Protein AF-A0A2T4MW37-F1 (afdb_monomer)

Nearest PDB structures (foldseek):
  7b8q-assembly1_A  TM=4.277E-01  e=6.100E+00  Acinetobacter baumannii AYE

pLDDT: mean 78.54, std 12.78, range [40.62, 95.0]

Foldseek 3Di:
DVVVVVVVVVVVVLQVVLVVQLVVLVVLQVVCCVVAWDFPVVDADPAFAWWFKKKWAQPDPVVVVCCVPDPTDIDTWGKGFHPDWDQDPVVGDIWTWIGQAVVDIDTHDSPRIGMTTDHDDDLVLDDDDDDDDDDAQSRADDDDPPQSSQKDFDDDPPDSDDHRNTDIHGHHPD

Organism: Aeromonas veronii (NCBI:txid654)

Solvent-accessible surface area (backbone atoms only — not comparable to full-atom values): 10103 Å² total; per-residue (Å²): 113,67,65,62,54,51,49,52,50,48,53,50,49,54,50,53,51,25,52,57,27,34,54,49,45,52,52,48,39,52,52,46,43,73,73,68,33,37,45,44,89,82,41,73,75,57,69,64,42,70,25,42,32,37,36,33,54,63,59,40,80,67,46,67,72,42,48,90,84,43,80,75,56,70,50,75,43,31,24,19,40,64,77,50,70,45,76,40,85,90,79,72,46,59,30,38,34,32,33,40,29,90,93,39,73,42,81,43,53,49,78,54,23,45,39,30,35,37,82,58,78,58,64,87,73,66,72,93,78,85,89,85,83,88,75,62,48,63,54,53,32,65,57,69,86,66,42,75,83,32,57,37,70,80,63,57,97,89,47,80,63,82,55,54,56,45,65,79,32,45,49,53,75,123

Secondary structure (DSSP, 8-state):
-HHHHHHHHHHHHHHHHHHHHHHHHHHHHHHHHHHH-EETTT-PPPTT-EEEEEEETT--HHHHHHTTTSPPPEEEEEEEEEEEEEEETTTTEEEEEEEEETTEEEEE-TTTSEEEEEEPPPGGGPPP----SSS-GGGS---PSPGGGGEEE---TT-SSPPTTPPEEE----

Mean predicted aligned error: 8.42 Å

Structure (mmCIF, N/CA/C/O backbone):
data_AF-A0A2T4MW37-F1
#
_entry.id   AF-A0A2T4MW37-F1
#
loop_
_atom_site.group_PDB
_atom_site.id
_atom_site.type_symbol
_atom_site.label_atom_id
_atom_site.label_alt_id
_atom_site.label_comp_id
_atom_site.label_asym_id
_atom_site.label_entity_id
_atom_site.label_seq_id
_atom_site.pdbx_PDB_ins_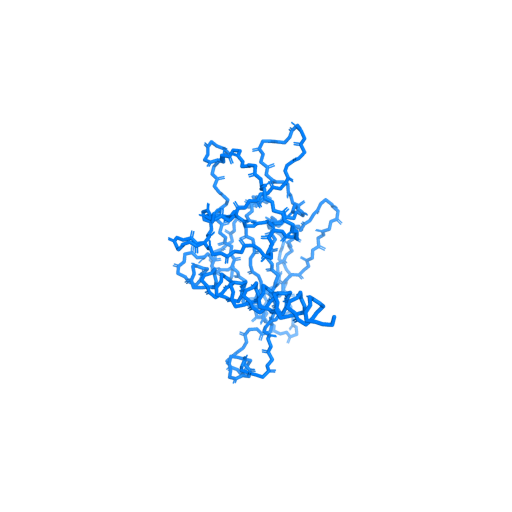code
_atom_site.Cartn_x
_atom_site.Cartn_y
_atom_site.Cartn_z
_atom_site.occupancy
_atom_site.B_iso_or_equiv
_atom_site.auth_seq_id
_atom_site.auth_comp_id
_atom_site.auth_asym_id
_atom_site.auth_atom_id
_atom_site.pdbx_PDB_model_num
ATOM 1 N N . MET A 1 1 ? 8.406 43.920 -10.653 1.00 61.16 1 MET A N 1
ATOM 2 C CA . MET A 1 1 ? 8.986 42.942 -11.601 1.00 61.16 1 MET A CA 1
ATOM 3 C C . MET A 1 1 ? 9.879 41.955 -10.860 1.00 61.16 1 MET A C 1
ATOM 5 O O . MET A 1 1 ? 9.669 40.765 -11.028 1.00 61.16 1 MET A O 1
ATOM 9 N N . ASP A 1 2 ? 10.764 42.421 -9.971 1.00 68.25 2 ASP A N 1
ATOM 10 C CA . ASP A 1 2 ? 11.601 41.540 -9.134 1.00 68.25 2 ASP A CA 1
ATOM 11 C C . ASP A 1 2 ? 10.814 40.664 -8.149 1.00 68.25 2 ASP A C 1
ATOM 13 O O . ASP A 1 2 ? 11.142 39.496 -7.984 1.00 68.25 2 ASP A O 1
ATOM 17 N N . GLU A 1 3 ? 9.743 41.182 -7.545 1.00 72.81 3 GLU A N 1
ATOM 18 C CA . GLU A 1 3 ? 8.940 40.445 -6.556 1.00 72.81 3 GLU A CA 1
ATOM 19 C C . GLU A 1 3 ? 8.246 39.211 -7.161 1.00 72.81 3 GLU A C 1
ATOM 21 O O . GLU A 1 3 ? 8.358 38.118 -6.620 1.00 72.81 3 GLU A O 1
ATOM 26 N N . PHE A 1 4 ? 7.670 39.346 -8.360 1.00 68.50 4 PHE A N 1
ATOM 27 C CA . PHE A 1 4 ? 7.075 38.235 -9.118 1.00 68.50 4 PHE A CA 1
ATOM 28 C C . PHE A 1 4 ? 8.109 37.168 -9.520 1.00 68.50 4 PHE A C 1
ATOM 30 O O . PHE A 1 4 ? 7.826 35.973 -9.498 1.00 68.50 4 PHE A O 1
ATOM 37 N N . ILE A 1 5 ? 9.334 37.583 -9.870 1.00 74.88 5 ILE A N 1
ATOM 38 C CA . ILE A 1 5 ? 10.423 36.653 -10.205 1.00 74.88 5 ILE A CA 1
ATOM 39 C C . ILE A 1 5 ? 10.898 35.903 -8.950 1.00 74.88 5 ILE A C 1
ATOM 41 O O . ILE A 1 5 ? 11.162 34.702 -9.022 1.00 74.88 5 ILE A O 1
ATOM 45 N N . GLN A 1 6 ? 10.990 36.578 -7.800 1.00 78.31 6 GLN A N 1
ATOM 46 C CA . GLN A 1 6 ? 11.349 35.934 -6.532 1.00 78.31 6 GLN A CA 1
ATOM 47 C C . GLN A 1 6 ? 10.252 34.990 -6.037 1.00 78.31 6 GLN A C 1
ATOM 49 O O . GLN A 1 6 ? 10.565 33.883 -5.608 1.00 78.31 6 GLN A O 1
ATOM 54 N N . GLU A 1 7 ? 8.984 35.378 -6.162 1.00 78.44 7 GLU A N 1
ATOM 55 C CA . GLU A 1 7 ? 7.838 34.526 -5.839 1.00 78.44 7 GLU A CA 1
ATOM 56 C C . GLU A 1 7 ? 7.819 33.271 -6.722 1.00 78.44 7 GLU A C 1
ATOM 58 O O . GLU A 1 7 ? 7.742 32.155 -6.210 1.00 78.44 7 GLU A O 1
ATOM 63 N N . GLY A 1 8 ? 8.014 33.422 -8.037 1.00 78.50 8 GLY A N 1
ATOM 64 C CA . GLY A 1 8 ? 8.116 32.289 -8.960 1.00 78.50 8 GLY A CA 1
ATOM 65 C C . GLY A 1 8 ? 9.303 31.366 -8.657 1.00 78.50 8 GLY A C 1
ATOM 66 O O . GLY A 1 8 ? 9.173 30.139 -8.719 1.00 78.50 8 GLY A O 1
ATOM 67 N N . LYS A 1 9 ? 10.457 31.929 -8.276 1.00 82.75 9 LYS A N 1
ATOM 68 C CA . LYS A 1 9 ? 11.637 31.156 -7.858 1.00 82.75 9 LYS A CA 1
ATOM 69 C C . LYS A 1 9 ? 11.382 30.393 -6.558 1.00 82.75 9 LYS A C 1
ATOM 71 O O . LYS A 1 9 ? 11.771 29.231 -6.462 1.00 82.75 9 LYS A O 1
ATOM 76 N N . TYR A 1 10 ? 10.729 31.026 -5.588 1.00 75.50 10 TYR A N 1
ATOM 77 C CA . TYR A 1 10 ? 10.359 30.405 -4.320 1.00 75.50 10 TYR A CA 1
ATOM 78 C C . TYR A 1 10 ? 9.358 29.264 -4.528 1.00 75.50 10 TYR A C 1
ATOM 80 O O . TYR A 1 10 ? 9.622 28.142 -4.105 1.00 75.50 10 TYR A O 1
ATOM 88 N N . ALA A 1 11 ? 8.276 29.503 -5.274 1.00 75.06 11 ALA A N 1
ATOM 89 C CA . ALA A 1 11 ? 7.280 28.480 -5.588 1.00 75.06 11 ALA A CA 1
ATOM 90 C C . ALA A 1 11 ? 7.899 27.277 -6.319 1.00 75.06 11 ALA A C 1
ATOM 92 O O . ALA A 1 11 ? 7.623 26.127 -5.975 1.00 75.06 11 ALA A O 1
ATOM 93 N N . SER A 1 12 ? 8.790 27.531 -7.284 1.00 77.56 12 SER A N 1
ATOM 94 C CA . SER A 1 12 ? 9.519 26.468 -7.987 1.00 77.56 12 SER A CA 1
ATOM 95 C C . SER A 1 12 ? 10.429 25.681 -7.040 1.00 77.56 12 SER A C 1
ATOM 97 O O . SER A 1 12 ? 10.479 24.456 -7.117 1.00 77.56 12 SER A O 1
ATOM 99 N N . HIS A 1 13 ? 11.133 26.365 -6.133 1.00 79.06 13 HIS A N 1
ATOM 100 C CA . HIS A 1 13 ? 12.000 25.723 -5.145 1.00 79.06 13 HIS A CA 1
ATOM 101 C C . HIS A 1 13 ? 11.209 24.820 -4.195 1.00 79.06 13 HIS A C 1
ATOM 103 O O . HIS A 1 13 ? 11.568 23.655 -4.042 1.00 79.06 13 HIS A O 1
ATOM 109 N N . GLU A 1 14 ? 10.121 25.322 -3.606 1.00 77.31 14 GLU A N 1
ATOM 110 C CA . GLU A 1 14 ? 9.285 24.529 -2.698 1.00 77.31 14 GLU A CA 1
ATOM 111 C C . GLU A 1 14 ? 8.620 23.354 -3.424 1.00 77.31 14 GLU A C 1
ATOM 113 O O . GLU A 1 14 ? 8.586 22.251 -2.888 1.00 77.31 14 GLU A O 1
ATOM 118 N N . THR A 1 15 ? 8.197 23.536 -4.679 1.00 73.50 15 THR A N 1
ATOM 119 C CA . THR A 1 15 ? 7.641 22.444 -5.495 1.00 73.50 15 THR A CA 1
ATOM 120 C C . THR A 1 15 ? 8.676 21.343 -5.747 1.00 73.50 15 THR A C 1
ATOM 122 O O . THR A 1 15 ? 8.402 20.165 -5.525 1.00 73.50 15 THR A O 1
ATOM 125 N N . LEU A 1 16 ? 9.889 21.703 -6.188 1.00 75.69 16 LEU A N 1
ATOM 126 C CA . LEU A 1 16 ? 10.966 20.735 -6.439 1.00 75.69 16 LEU A CA 1
ATOM 127 C C . LEU A 1 16 ? 11.401 20.015 -5.159 1.00 75.69 16 LEU A C 1
ATOM 129 O O . LEU A 1 16 ? 11.670 18.814 -5.182 1.00 75.69 16 LEU A O 1
ATOM 133 N N . LYS A 1 17 ? 11.453 20.747 -4.045 1.00 76.00 17 LYS A N 1
ATOM 134 C CA . LYS A 1 17 ? 11.745 20.210 -2.718 1.00 76.00 17 LYS A CA 1
ATOM 135 C C . LYS A 1 17 ? 10.671 19.214 -2.277 1.00 76.00 17 LYS A C 1
ATOM 137 O O . LYS A 1 17 ? 11.028 18.121 -1.848 1.00 76.00 17 LYS A O 1
ATOM 142 N N . GLY A 1 18 ? 9.393 19.551 -2.456 1.00 69.94 18 GLY A N 1
ATOM 143 C CA . GLY A 1 18 ? 8.262 18.652 -2.216 1.00 69.94 18 GLY A CA 1
ATOM 144 C C . GLY A 1 18 ? 8.404 17.350 -3.000 1.00 69.94 18 GLY A C 1
ATOM 145 O O . GLY A 1 18 ? 8.448 16.284 -2.395 1.00 69.94 18 GLY A O 1
ATOM 146 N N . TYR A 1 19 ? 8.619 17.431 -4.320 1.00 70.31 19 TYR A N 1
ATOM 147 C CA . TYR A 1 19 ? 8.853 16.242 -5.146 1.00 70.31 19 TYR A CA 1
ATOM 148 C C . TYR A 1 19 ? 10.004 15.380 -4.617 1.00 70.31 19 TYR A C 1
ATOM 150 O O . TYR A 1 19 ? 9.815 14.186 -4.395 1.00 70.31 19 TYR A O 1
ATOM 158 N N . ALA A 1 20 ? 11.188 15.961 -4.398 1.00 72.12 20 ALA A N 1
ATOM 159 C CA . ALA A 1 20 ? 12.363 15.213 -3.944 1.00 72.12 20 ALA A CA 1
ATOM 160 C C . ALA A 1 20 ? 12.088 14.429 -2.648 1.00 72.12 20 ALA A C 1
ATOM 162 O O . ALA A 1 20 ? 12.461 13.262 -2.523 1.00 72.12 20 ALA A O 1
ATOM 163 N N . TYR A 1 21 ? 11.387 15.063 -1.715 1.00 72.44 21 TYR A N 1
ATOM 164 C CA . TYR A 1 21 ? 11.010 14.493 -0.432 1.00 72.44 21 TYR A CA 1
ATOM 165 C C . TYR A 1 21 ? 9.935 13.406 -0.529 1.00 72.44 21 TYR A C 1
ATOM 167 O O . TYR A 1 21 ? 10.081 12.348 0.092 1.00 72.44 21 TYR A O 1
ATOM 175 N N . SER A 1 22 ? 8.909 13.593 -1.361 1.00 69.69 22 SER A N 1
ATOM 176 C CA . SER A 1 22 ? 7.896 12.562 -1.607 1.00 69.69 22 SER A CA 1
ATOM 177 C C . SER A 1 22 ? 8.514 11.310 -2.243 1.00 69.69 22 SER A C 1
ATOM 179 O O . SER A 1 22 ? 8.258 10.197 -1.782 1.00 69.69 22 SER A O 1
ATOM 181 N N . TRP A 1 23 ? 9.396 11.471 -3.240 1.00 75.00 23 TRP A N 1
ATOM 182 C CA . TRP A 1 23 ? 10.115 10.351 -3.867 1.00 75.00 23 TRP A CA 1
ATOM 183 C C . TRP A 1 23 ? 11.029 9.615 -2.881 1.00 75.00 23 TRP A C 1
ATOM 185 O O . TRP A 1 23 ? 11.076 8.382 -2.880 1.00 75.00 23 TRP A O 1
ATOM 195 N N . GLN A 1 24 ? 11.736 10.351 -2.021 1.00 77.12 24 GLN A N 1
ATOM 196 C CA . GLN A 1 24 ? 12.579 9.766 -0.979 1.00 77.12 24 GLN A CA 1
ATOM 197 C C . GLN A 1 24 ? 11.751 8.966 0.035 1.00 77.12 24 GLN A C 1
ATOM 199 O O . GLN A 1 24 ? 12.095 7.827 0.344 1.00 77.12 24 GLN A O 1
ATOM 204 N N . THR A 1 25 ? 10.635 9.528 0.498 1.00 75.19 25 THR A N 1
ATOM 205 C CA . THR A 1 25 ? 9.726 8.870 1.443 1.00 75.19 25 THR A CA 1
ATOM 206 C C . THR A 1 25 ? 9.136 7.589 0.858 1.00 75.19 25 THR A C 1
ATOM 208 O O . THR A 1 25 ? 9.155 6.552 1.517 1.00 75.19 25 THR A O 1
ATOM 211 N N . LEU A 1 26 ? 8.665 7.625 -0.394 1.00 76.00 26 LEU A N 1
ATOM 212 C CA . LEU A 1 26 ? 8.182 6.427 -1.087 1.00 76.00 26 LEU A CA 1
ATOM 213 C C . LEU A 1 26 ? 9.284 5.371 -1.210 1.00 76.00 26 LEU A C 1
ATOM 215 O O . LEU A 1 26 ? 9.039 4.199 -0.943 1.00 76.00 26 LEU A O 1
ATOM 219 N N . SER A 1 27 ? 10.509 5.781 -1.548 1.00 79.44 27 SER A N 1
ATOM 220 C CA . SER A 1 27 ? 11.653 4.865 -1.642 1.00 79.44 27 SER A CA 1
ATOM 221 C C . SER A 1 27 ? 11.953 4.186 -0.303 1.00 79.44 27 SER A C 1
ATOM 223 O O . SER A 1 27 ? 12.189 2.980 -0.258 1.00 79.44 27 SER A O 1
ATOM 225 N N . TRP A 1 28 ? 11.912 4.940 0.794 1.00 82.75 28 TRP A N 1
ATOM 226 C CA . TRP A 1 28 ? 12.090 4.408 2.142 1.00 82.75 28 TRP A CA 1
ATOM 227 C C . TRP A 1 28 ? 10.952 3.479 2.570 1.00 82.75 28 TRP A C 1
ATOM 229 O O . TRP A 1 28 ? 11.227 2.426 3.141 1.00 82.75 28 TRP A O 1
ATOM 239 N N . LEU A 1 29 ? 9.699 3.805 2.239 1.00 80.94 29 LEU A N 1
ATOM 240 C CA . LEU A 1 29 ? 8.567 2.911 2.481 1.00 80.94 29 LEU A CA 1
ATOM 241 C C . LEU A 1 29 ? 8.734 1.588 1.724 1.00 80.94 29 LEU A C 1
ATOM 243 O O . LEU A 1 29 ? 8.532 0.531 2.309 1.00 80.94 29 LEU A O 1
ATOM 247 N N . MET A 1 30 ? 9.154 1.621 0.455 1.00 84.81 30 MET A N 1
ATOM 248 C CA . MET A 1 30 ? 9.408 0.394 -0.310 1.00 84.81 30 MET A CA 1
ATOM 249 C C . MET A 1 30 ? 10.525 -0.449 0.317 1.00 84.81 30 MET A C 1
ATOM 251 O O . MET A 1 30 ? 10.390 -1.664 0.412 1.00 84.81 30 MET A O 1
ATOM 255 N N . GLN A 1 31 ? 11.610 0.174 0.793 1.00 85.94 31 GLN A N 1
ATOM 256 C CA . GLN A 1 31 ? 12.669 -0.542 1.520 1.00 85.94 31 GLN A CA 1
ATOM 257 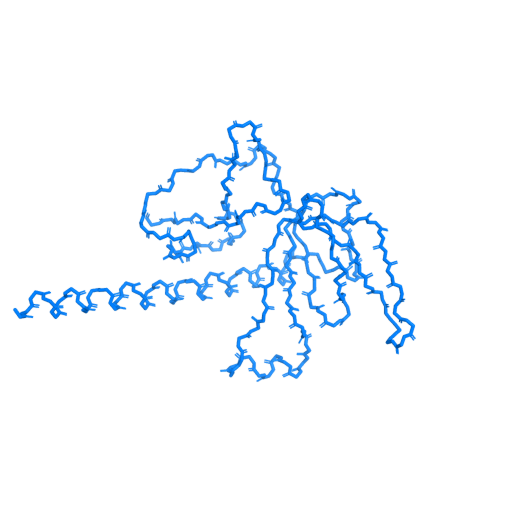C C . GLN A 1 31 ? 12.141 -1.205 2.795 1.00 85.94 31 GLN A C 1
ATOM 259 O O . GLN A 1 31 ? 12.507 -2.340 3.105 1.00 85.94 31 GLN A O 1
ATOM 264 N N . GLU A 1 32 ? 11.273 -0.511 3.525 1.00 86.31 32 GLU A N 1
ATOM 265 C CA . GLU A 1 32 ? 10.654 -1.040 4.731 1.00 86.31 32 GLU A CA 1
ATOM 266 C C . GLU A 1 32 ? 9.709 -2.208 4.425 1.00 86.31 32 GLU A C 1
ATOM 268 O O . GLU A 1 32 ? 9.783 -3.232 5.097 1.00 86.31 32 GLU A O 1
ATOM 273 N N . VAL A 1 33 ? 8.890 -2.101 3.374 1.00 88.75 33 VAL A N 1
ATOM 274 C CA . VAL A 1 33 ? 8.008 -3.178 2.894 1.00 88.75 33 VAL A CA 1
ATOM 275 C C . VAL A 1 33 ? 8.815 -4.405 2.473 1.00 88.75 33 VAL A C 1
ATOM 277 O O . VAL A 1 33 ? 8.466 -5.513 2.856 1.00 88.75 33 VAL A O 1
ATOM 280 N N . ILE A 1 34 ? 9.927 -4.226 1.757 1.00 87.94 34 ILE A N 1
ATOM 281 C CA . I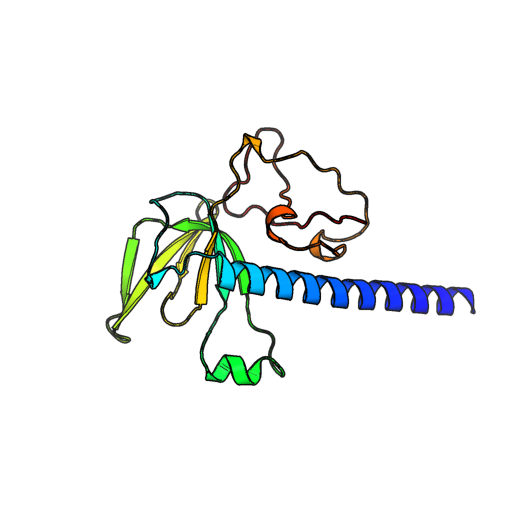LE A 1 34 ? 10.820 -5.334 1.378 1.00 87.94 34 ILE A CA 1
ATOM 282 C C . ILE A 1 34 ? 11.413 -6.023 2.616 1.00 87.94 34 ILE A C 1
ATOM 284 O O . ILE A 1 34 ? 11.629 -7.231 2.607 1.00 87.94 34 ILE A O 1
ATOM 288 N N . THR A 1 35 ? 11.711 -5.258 3.669 1.00 88.69 35 THR A N 1
ATOM 289 C CA . THR A 1 35 ? 12.400 -5.778 4.860 1.00 88.69 35 THR A CA 1
ATOM 290 C C . THR A 1 35 ? 11.438 -6.424 5.857 1.00 88.69 35 THR A C 1
ATOM 292 O O . THR A 1 35 ? 11.779 -7.433 6.467 1.00 88.69 35 THR A O 1
ATOM 295 N N . ASN A 1 36 ? 10.260 -5.827 6.046 1.00 90.00 36 ASN A N 1
ATOM 296 C CA . ASN A 1 36 ? 9.345 -6.140 7.146 1.00 90.00 36 ASN A CA 1
ATOM 297 C C . ASN A 1 36 ? 7.948 -6.573 6.680 1.00 90.00 36 ASN A C 1
ATOM 299 O O . ASN A 1 36 ? 7.145 -7.009 7.503 1.00 90.00 36 ASN A O 1
ATOM 303 N N . GLY A 1 37 ? 7.622 -6.394 5.399 1.00 91.56 37 GLY A N 1
ATOM 304 C CA . GLY A 1 37 ? 6.319 -6.736 4.842 1.00 91.56 37 GLY A CA 1
ATOM 305 C C . GLY A 1 37 ? 6.134 -8.241 4.698 1.00 91.56 37 GLY A C 1
ATOM 306 O O . GLY A 1 37 ? 7.057 -8.980 4.364 1.00 91.56 37 GLY A O 1
ATOM 307 N N . MET A 1 38 ? 4.903 -8.684 4.911 1.00 94.56 38 MET A N 1
ATOM 308 C CA . MET A 1 38 ? 4.479 -10.063 4.723 1.00 94.56 38 MET A CA 1
ATOM 309 C C . MET A 1 38 ? 4.057 -10.249 3.264 1.00 94.56 38 MET A C 1
ATOM 311 O O . MET A 1 38 ? 3.108 -9.611 2.803 1.00 94.56 38 MET A O 1
ATOM 315 N N . TYR A 1 39 ? 4.787 -11.080 2.522 1.00 92.88 39 TYR A N 1
ATOM 316 C CA . TYR A 1 39 ? 4.506 -11.356 1.113 1.00 92.88 39 TYR A CA 1
ATOM 317 C C . TYR A 1 39 ? 3.277 -12.265 0.982 1.00 92.88 39 TYR A C 1
ATOM 319 O O . TYR A 1 39 ? 3.266 -13.370 1.521 1.00 92.88 39 TYR A O 1
ATOM 327 N N . VAL A 1 40 ? 2.238 -11.797 0.285 1.00 91.06 40 VAL A N 1
ATOM 328 C CA . VAL A 1 40 ? 0.898 -12.418 0.289 1.00 91.06 40 VAL A CA 1
ATOM 329 C C . VAL A 1 40 ? 0.862 -13.863 -0.223 1.00 91.06 40 VAL A C 1
ATOM 331 O O . VAL A 1 40 ? 0.207 -14.674 0.429 1.00 91.06 40 VAL A O 1
ATOM 334 N N . PRO A 1 41 ? 1.601 -14.248 -1.283 1.00 85.31 41 PRO A N 1
ATOM 335 C CA . PRO A 1 41 ? 1.653 -15.649 -1.704 1.00 85.31 41 PRO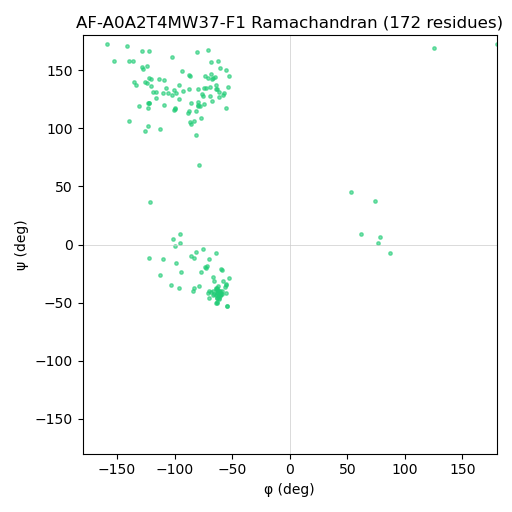 A CA 1
ATOM 336 C C . PRO A 1 41 ? 2.185 -16.621 -0.642 1.00 85.31 41 PRO A C 1
ATOM 338 O O . PRO A 1 41 ? 1.918 -17.817 -0.722 1.00 85.31 41 PRO A O 1
ATOM 341 N N . GLU A 1 42 ? 2.936 -16.133 0.348 1.00 89.19 42 GLU A N 1
ATOM 342 C CA . GLU A 1 42 ? 3.473 -16.958 1.435 1.00 89.19 42 GLU A CA 1
ATOM 343 C C . GLU A 1 42 ? 2.696 -16.787 2.744 1.00 89.19 42 GLU A C 1
ATOM 345 O O . GLU A 1 42 ? 2.539 -17.741 3.508 1.00 89.19 42 GLU A O 1
ATOM 350 N N . PHE A 1 43 ? 2.208 -15.575 3.010 1.00 92.06 43 PHE A N 1
ATOM 351 C CA . PHE A 1 43 ? 1.595 -15.207 4.276 1.00 92.06 43 PHE A CA 1
ATOM 352 C C . PHE A 1 43 ? 0.375 -14.328 4.040 1.00 92.06 43 PHE A C 1
ATOM 354 O O . PHE A 1 43 ? 0.500 -13.137 3.758 1.00 92.06 43 PHE A O 1
ATOM 361 N N . LEU A 1 44 ? -0.810 -14.896 4.236 1.00 92.81 44 LEU A N 1
ATOM 362 C CA . LEU A 1 44 ? -2.058 -14.141 4.275 1.00 92.81 44 LEU A CA 1
ATOM 363 C C . LEU A 1 44 ? -2.319 -13.609 5.693 1.00 92.81 44 LEU A C 1
ATOM 365 O O . LEU A 1 44 ? -1.981 -14.289 6.667 1.00 92.81 44 LEU A O 1
ATOM 369 N N . PRO A 1 45 ? -2.910 -12.410 5.835 1.00 94.12 45 PRO A N 1
ATOM 370 C CA . PRO A 1 45 ? -3.434 -11.967 7.120 1.00 94.12 45 PRO A CA 1
ATOM 371 C C . PRO A 1 45 ? -4.689 -12.771 7.488 1.00 94.12 45 PRO A C 1
ATOM 373 O O . PRO A 1 45 ? -5.284 -13.442 6.637 1.00 94.12 45 PRO A O 1
ATOM 376 N N . ASP A 1 46 ? -5.125 -12.662 8.743 1.00 94.62 46 ASP A N 1
ATOM 377 C CA . ASP A 1 46 ? -6.382 -13.274 9.168 1.00 94.62 46 ASP A CA 1
ATOM 378 C C . ASP A 1 46 ? -7.568 -12.695 8.374 1.00 94.62 46 ASP A C 1
ATOM 380 O O . ASP A 1 46 ? -7.560 -11.543 7.920 1.00 94.62 46 ASP A O 1
ATOM 384 N N . GLU A 1 47 ? -8.622 -13.496 8.208 1.00 93.69 47 GLU A N 1
ATOM 385 C CA . GLU A 1 47 ? -9.813 -13.077 7.470 1.00 93.69 47 GLU A CA 1
ATOM 386 C C . GLU A 1 47 ? -10.416 -11.799 8.072 1.00 93.69 47 GLU A C 1
ATOM 388 O O . GLU A 1 47 ? -10.669 -11.703 9.274 1.00 93.69 47 GLU A O 1
ATOM 393 N N . ASN A 1 48 ? -10.680 -10.811 7.217 1.00 91.06 48 ASN A N 1
ATOM 394 C CA . ASN A 1 48 ? -11.213 -9.500 7.577 1.00 91.06 48 ASN A CA 1
ATOM 395 C C . ASN A 1 48 ? -10.315 -8.668 8.518 1.00 91.06 48 ASN A C 1
ATOM 397 O O . ASN A 1 48 ? -10.747 -7.601 8.960 1.00 91.06 48 ASN A O 1
ATOM 401 N N . GLN A 1 49 ? -9.070 -9.085 8.782 1.00 92.50 49 GLN A N 1
ATOM 402 C CA . GLN 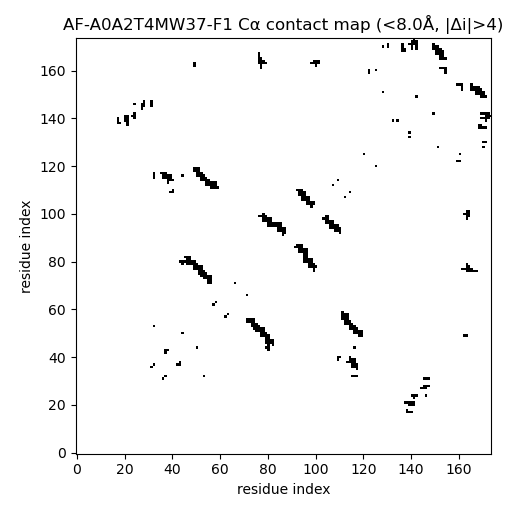A 1 49 ? -8.098 -8.286 9.525 1.00 92.50 49 GLN A CA 1
ATOM 403 C C . GLN A 1 49 ? -7.700 -7.042 8.710 1.00 92.50 49 GLN A C 1
ATOM 405 O O . GLN A 1 49 ? -7.216 -7.179 7.582 1.00 92.50 49 GLN A O 1
ATOM 410 N N . PRO A 1 50 ? -7.860 -5.821 9.255 1.00 91.44 50 PRO A N 1
ATOM 411 C CA . PRO A 1 50 ? -7.350 -4.616 8.615 1.00 91.44 50 PRO A CA 1
ATOM 412 C C . PRO A 1 50 ? -5.819 -4.578 8.656 1.00 91.44 50 PRO A C 1
ATOM 414 O O . PRO A 1 50 ? -5.206 -4.697 9.719 1.00 91.44 50 PRO A O 1
ATOM 417 N N . VAL A 1 51 ? -5.204 -4.375 7.496 1.00 92.19 51 VAL A N 1
ATOM 418 C CA . VAL A 1 51 ? -3.750 -4.300 7.310 1.00 92.19 51 VAL A CA 1
ATOM 419 C C . VAL A 1 51 ? -3.396 -3.137 6.390 1.00 92.19 51 VAL A C 1
ATOM 421 O O . VAL A 1 51 ? -4.229 -2.686 5.597 1.00 92.19 51 VAL A O 1
ATOM 424 N N . LEU A 1 52 ? -2.155 -2.654 6.463 1.00 90.69 52 LEU A N 1
ATOM 425 C CA . LEU A 1 52 ? -1.621 -1.806 5.402 1.00 90.69 52 LEU A CA 1
ATOM 426 C C . LEU A 1 52 ? -1.238 -2.708 4.229 1.00 90.69 52 LEU A C 1
ATOM 428 O O . LEU A 1 52 ? -0.261 -3.445 4.317 1.00 90.69 52 LEU A O 1
ATOM 432 N N . LEU A 1 53 ? -2.000 -2.638 3.146 1.00 92.69 53 LEU A N 1
ATOM 433 C CA . LEU A 1 53 ? -1.740 -3.348 1.903 1.00 92.69 53 LEU A CA 1
ATOM 434 C C . LEU A 1 53 ? -0.919 -2.467 0.960 1.00 92.69 53 LEU A C 1
ATOM 436 O O . LEU A 1 53 ? -1.270 -1.309 0.715 1.00 92.69 53 LEU A O 1
ATOM 440 N N . VAL A 1 54 ? 0.141 -3.044 0.402 1.00 91.62 54 VAL A N 1
ATOM 441 C CA . VAL A 1 54 ? 0.989 -2.441 -0.625 1.00 91.62 54 VAL A CA 1
ATOM 442 C C . VAL A 1 54 ? 0.996 -3.357 -1.841 1.00 91.62 54 VAL A C 1
ATOM 444 O O . VAL A 1 54 ? 1.377 -4.521 -1.745 1.00 91.62 54 VAL A O 1
ATOM 447 N N . VAL A 1 55 ? 0.573 -2.827 -2.985 1.00 91.62 55 VAL A N 1
ATOM 448 C CA . VAL A 1 55 ? 0.532 -3.543 -4.264 1.00 91.62 55 VAL A CA 1
ATOM 449 C C . VAL A 1 55 ? 1.352 -2.764 -5.271 1.00 91.62 55 VAL A C 1
ATOM 451 O O . VAL A 1 55 ? 1.004 -1.629 -5.598 1.00 91.62 55 VAL A O 1
ATOM 454 N N . VAL A 1 56 ? 2.422 -3.369 -5.773 1.00 89.62 56 VAL A N 1
ATOM 455 C CA . VAL A 1 56 ? 3.185 -2.838 -6.905 1.00 89.62 56 VAL A CA 1
ATOM 456 C C . VAL A 1 56 ? 2.747 -3.589 -8.153 1.00 89.62 56 VAL A C 1
ATOM 458 O O . VAL A 1 56 ? 2.929 -4.804 -8.232 1.00 89.62 56 VAL A O 1
ATOM 461 N N . LYS A 1 57 ? 2.156 -2.866 -9.105 1.00 88.75 57 LYS A N 1
ATOM 462 C CA . LYS A 1 57 ? 1.602 -3.452 -10.325 1.00 88.75 57 LYS A CA 1
ATOM 463 C C . LYS A 1 57 ? 2.682 -3.950 -11.280 1.00 88.75 57 LYS A C 1
ATOM 465 O O . LYS A 1 57 ? 3.719 -3.298 -11.423 1.00 88.75 57 LYS A O 1
ATOM 470 N N . GLU A 1 58 ? 2.403 -5.068 -11.954 1.00 85.44 58 GLU A N 1
ATOM 471 C CA . GLU A 1 58 ? 3.261 -5.658 -12.999 1.00 85.44 58 GLU A CA 1
ATOM 472 C C . GLU A 1 58 ? 4.713 -5.882 -12.526 1.00 85.44 58 GLU A C 1
ATOM 474 O O . GLU A 1 58 ? 5.687 -5.532 -13.209 1.00 85.44 58 GLU A O 1
ATOM 479 N N . ALA A 1 59 ? 4.889 -6.425 -11.321 1.00 83.69 59 ALA A N 1
ATOM 480 C CA . ALA A 1 59 ? 6.180 -6.477 -10.642 1.00 83.69 59 ALA A CA 1
ATOM 481 C C . ALA A 1 59 ? 7.085 -7.604 -11.173 1.00 83.69 59 ALA A C 1
ATOM 483 O O . ALA A 1 59 ? 7.416 -8.568 -10.487 1.00 83.69 59 ALA A O 1
ATOM 484 N N . THR A 1 60 ? 7.541 -7.461 -12.416 1.00 83.25 60 THR A N 1
ATOM 485 C CA . THR A 1 60 ? 8.417 -8.426 -13.091 1.00 83.25 60 THR A CA 1
ATOM 486 C C . THR A 1 60 ? 9.879 -7.971 -13.115 1.00 83.25 60 THR A C 1
ATOM 488 O O . THR A 1 60 ? 10.203 -6.784 -13.028 1.00 83.25 60 THR A O 1
ATOM 491 N N . VAL A 1 61 ? 10.805 -8.913 -13.341 1.00 83.12 61 VAL A N 1
ATOM 492 C CA . VAL A 1 61 ? 12.240 -8.607 -13.536 1.00 83.12 61 VAL A CA 1
ATOM 493 C C . VAL A 1 61 ? 12.468 -7.652 -14.716 1.00 83.12 61 VAL A C 1
ATOM 495 O O . VAL A 1 61 ? 13.413 -6.862 -14.706 1.00 83.12 61 VAL A O 1
ATOM 498 N N . LEU A 1 62 ? 11.622 -7.721 -15.749 1.00 82.88 62 LEU A N 1
ATOM 499 C CA . LEU A 1 62 ? 11.685 -6.800 -16.884 1.00 82.88 62 LEU A CA 1
ATOM 500 C C . LEU A 1 62 ? 11.237 -5.397 -16.477 1.00 82.88 62 LEU A C 1
ATOM 502 O O . LEU A 1 62 ? 11.965 -4.445 -16.762 1.00 82.88 62 LEU A O 1
ATOM 506 N N . LYS A 1 63 ? 10.122 -5.275 -15.745 1.00 82.06 63 LYS A N 1
ATOM 507 C CA . LYS A 1 63 ? 9.650 -3.990 -15.214 1.00 82.06 63 LYS A CA 1
ATOM 508 C C . LYS A 1 63 ? 10.694 -3.342 -14.307 1.00 82.06 63 LYS A C 1
ATOM 510 O O . LYS A 1 63 ? 10.978 -2.159 -14.448 1.00 82.06 63 LYS A O 1
ATOM 515 N N . ALA A 1 64 ? 11.376 -4.128 -13.469 1.00 81.81 64 ALA A N 1
ATOM 516 C CA . ALA A 1 64 ? 12.465 -3.638 -12.620 1.00 81.81 64 ALA A CA 1
ATOM 517 C C . ALA A 1 64 ? 13.587 -2.938 -13.418 1.00 81.81 64 ALA A C 1
ATOM 519 O O . ALA A 1 64 ? 14.179 -1.967 -12.947 1.00 81.81 64 ALA A O 1
ATOM 520 N N . LYS A 1 65 ? 13.867 -3.389 -14.649 1.00 84.31 65 LYS A N 1
ATOM 521 C CA . LYS A 1 65 ? 14.873 -2.770 -15.529 1.00 84.31 65 LYS A CA 1
ATOM 522 C C . LYS A 1 65 ? 14.376 -1.484 -16.193 1.00 84.31 65 LYS A C 1
ATOM 524 O O . LYS A 1 65 ? 15.209 -0.653 -16.553 1.00 84.31 65 LYS A O 1
ATOM 529 N N . SER A 1 66 ? 13.064 -1.296 -16.343 1.00 83.69 66 SER A N 1
ATOM 530 C CA . SER A 1 66 ? 12.457 -0.099 -16.943 1.00 83.69 66 SER A CA 1
ATOM 531 C C . SER A 1 66 ? 12.020 0.962 -15.925 1.00 83.69 66 SER A C 1
ATOM 533 O O . SER A 1 66 ? 11.569 2.028 -16.334 1.00 83.69 66 SER A O 1
ATOM 535 N N . LEU A 1 67 ? 12.236 0.755 -14.618 1.00 79.12 67 LEU A N 1
ATOM 536 C CA . LEU A 1 67 ? 11.857 1.728 -13.574 1.00 79.12 67 LEU A CA 1
ATOM 537 C C . LEU A 1 67 ? 12.512 3.113 -13.728 1.00 79.12 67 LEU A C 1
ATOM 539 O O . LEU A 1 67 ? 12.014 4.104 -13.206 1.00 79.12 67 LEU A O 1
ATOM 543 N N . HIS A 1 68 ? 13.633 3.196 -14.448 1.00 78.19 68 HIS A N 1
ATOM 544 C CA . HIS A 1 68 ? 14.301 4.464 -14.750 1.00 78.19 68 HIS A CA 1
ATOM 545 C C . HIS A 1 68 ? 13.553 5.314 -15.794 1.00 78.19 68 HIS A C 1
ATOM 547 O O . HIS A 1 68 ? 13.810 6.513 -15.893 1.00 78.19 68 HIS A O 1
ATOM 553 N N . SER A 1 69 ? 12.673 4.701 -16.589 1.00 80.31 69 SER A N 1
ATOM 554 C CA . SER A 1 69 ? 11.880 5.354 -17.637 1.00 80.31 69 SER A CA 1
ATOM 555 C C . SER A 1 69 ? 10.385 5.389 -17.322 1.00 80.31 69 SER A C 1
ATOM 557 O O . SER A 1 69 ? 9.689 6.280 -17.798 1.00 80.31 69 SER A O 1
ATOM 559 N N . GLU A 1 70 ? 9.893 4.442 -16.523 1.00 78.19 70 GLU A N 1
ATOM 560 C CA . GLU A 1 70 ? 8.487 4.317 -16.145 1.00 78.19 70 GLU A CA 1
ATOM 561 C C . GLU A 1 70 ? 8.373 4.160 -14.631 1.00 78.19 70 GLU A C 1
ATOM 563 O O . GLU A 1 70 ? 8.881 3.195 -14.061 1.00 78.19 70 GLU A O 1
ATOM 568 N N . ALA A 1 71 ? 7.691 5.098 -13.973 1.00 74.75 71 ALA A N 1
ATOM 569 C CA . ALA A 1 71 ? 7.395 4.951 -12.556 1.00 74.75 71 ALA A CA 1
ATOM 570 C C . ALA A 1 71 ? 6.466 3.739 -12.344 1.00 74.75 71 ALA A C 1
ATOM 572 O O . ALA A 1 71 ? 5.515 3.569 -13.111 1.00 74.75 71 ALA A O 1
ATOM 573 N N . PRO A 1 72 ? 6.714 2.905 -11.321 1.00 79.44 72 PRO A N 1
ATOM 574 C CA . PRO A 1 72 ? 5.825 1.796 -11.012 1.00 79.44 72 PRO A CA 1
ATOM 575 C C . PRO A 1 72 ? 4.487 2.334 -10.500 1.00 79.44 72 PRO A C 1
ATOM 577 O O . PRO A 1 72 ? 4.449 3.310 -9.745 1.00 79.44 72 PRO A O 1
ATOM 580 N N . GLU A 1 73 ? 3.389 1.685 -10.879 1.00 84.81 73 GLU A N 1
ATOM 581 C CA . GLU A 1 73 ? 2.092 1.963 -10.269 1.00 84.81 73 GLU A CA 1
ATOM 582 C C . GLU A 1 73 ? 2.022 1.242 -8.921 1.00 84.81 73 GLU A C 1
ATOM 584 O O . GLU A 1 73 ? 2.172 0.021 -8.838 1.00 84.81 73 GLU A O 1
ATOM 589 N N . VAL A 1 74 ? 1.833 2.017 -7.853 1.00 84.88 74 VAL A N 1
ATOM 590 C CA . VAL A 1 74 ? 1.802 1.510 -6.481 1.00 84.88 74 VAL A CA 1
ATOM 591 C C . VAL A 1 74 ? 0.483 1.899 -5.827 1.00 84.88 74 VAL A C 1
ATOM 593 O O . VAL A 1 74 ? 0.167 3.082 -5.697 1.00 84.88 74 VAL A O 1
ATOM 596 N N . LEU A 1 75 ? -0.267 0.901 -5.367 1.00 86.62 75 LEU A N 1
ATOM 597 C CA . LEU A 1 75 ? -1.420 1.080 -4.494 1.00 86.62 75 LEU A CA 1
ATOM 598 C C . LEU A 1 75 ? -0.981 0.865 -3.045 1.00 86.62 75 LEU A C 1
ATOM 600 O O . LEU A 1 75 ? -0.458 -0.190 -2.699 1.00 86.62 75 LEU A O 1
ATOM 604 N N . ILE A 1 76 ? -1.250 1.851 -2.194 1.00 86.50 76 ILE A N 1
ATOM 605 C CA . ILE A 1 76 ? -1.080 1.754 -0.743 1.00 86.50 76 ILE A CA 1
ATOM 606 C C . ILE A 1 76 ? -2.443 2.044 -0.124 1.00 86.50 76 ILE A C 1
ATOM 608 O O . ILE A 1 76 ? -3.032 3.096 -0.383 1.00 86.50 76 ILE A O 1
ATOM 612 N N . SER A 1 77 ? -2.981 1.109 0.654 1.00 88.12 77 SER A N 1
ATOM 613 C CA . SER A 1 77 ? -4.321 1.246 1.223 1.00 88.12 77 SER A CA 1
ATOM 614 C C . SER A 1 77 ? -4.472 0.469 2.521 1.00 88.12 77 SER A C 1
ATOM 616 O O . SER A 1 77 ? -3.757 -0.499 2.757 1.00 88.12 77 SER A O 1
ATOM 618 N N . ILE A 1 78 ? -5.443 0.862 3.344 1.00 90.50 78 ILE A N 1
ATOM 619 C CA . ILE A 1 78 ? -5.929 -0.024 4.397 1.00 90.50 78 ILE A CA 1
ATOM 620 C C . ILE A 1 78 ? -6.924 -0.981 3.764 1.00 90.50 78 ILE A C 1
ATOM 622 O O . ILE A 1 78 ? -7.993 -0.566 3.306 1.00 90.50 78 ILE A O 1
ATOM 626 N N . ALA A 1 79 ? -6.564 -2.256 3.757 1.00 93.06 79 ALA A N 1
ATOM 627 C CA . ALA A 1 79 ? -7.359 -3.312 3.165 1.00 93.06 79 ALA A CA 1
ATOM 628 C C . ALA A 1 79 ? -7.560 -4.454 4.158 1.00 93.06 79 ALA A C 1
ATOM 630 O O . ALA A 1 79 ? -6.886 -4.540 5.181 1.00 93.06 79 ALA A O 1
ATOM 631 N N . SER A 1 80 ? -8.487 -5.344 3.835 1.00 94.75 80 SER A N 1
ATOM 632 C CA . SER A 1 80 ? -8.621 -6.624 4.525 1.00 94.75 80 SER A CA 1
ATOM 633 C C . SER A 1 80 ? -8.771 -7.739 3.505 1.00 94.75 80 SER A C 1
ATOM 635 O O . SER A 1 80 ? -9.487 -7.577 2.510 1.00 94.75 80 SER A O 1
ATOM 637 N N . HIS A 1 81 ? -8.085 -8.853 3.744 1.00 94.06 81 HIS A N 1
ATOM 638 C CA . HIS A 1 81 ? -8.282 -10.061 2.960 1.00 94.06 81 HIS A CA 1
ATOM 639 C C . HIS A 1 81 ? -9.667 -10.634 3.275 1.00 94.06 81 HIS A C 1
ATOM 641 O O . HIS A 1 81 ? -10.084 -10.664 4.435 1.00 94.06 81 HIS A O 1
ATOM 647 N N . THR A 1 82 ? -10.408 -11.048 2.252 1.00 93.25 82 THR A N 1
ATOM 648 C CA . THR A 1 82 ? -11.779 -11.557 2.433 1.00 93.25 82 THR A CA 1
ATOM 649 C C . THR A 1 82 ? -11.835 -13.032 2.824 1.00 93.25 82 THR A C 1
ATOM 651 O O . THR A 1 82 ? -12.901 -13.498 3.202 1.00 93.25 82 THR A O 1
ATOM 654 N N . GLY A 1 83 ? -10.714 -13.757 2.737 1.00 91.50 83 GLY A N 1
ATOM 655 C CA . GLY A 1 83 ? -10.670 -15.215 2.896 1.00 91.50 83 GLY A CA 1
ATOM 656 C C . GLY A 1 83 ? -10.940 -15.980 1.600 1.00 91.50 83 GLY A C 1
ATOM 657 O O . GLY A 1 83 ? -10.787 -17.198 1.574 1.00 91.50 83 GLY A O 1
ATOM 658 N N . GLU A 1 84 ? -11.320 -15.279 0.532 1.00 90.44 84 GLU A N 1
ATOM 659 C CA . GLU A 1 84 ? -11.630 -15.871 -0.763 1.00 90.44 84 GLU A CA 1
ATOM 660 C C . GLU A 1 84 ? -10.471 -15.674 -1.748 1.00 90.44 84 GLU A C 1
ATOM 662 O O . GLU A 1 84 ? -10.037 -14.546 -2.002 1.00 90.44 84 GLU A O 1
ATOM 667 N N . SER A 1 85 ? -10.043 -16.778 -2.359 1.00 88.56 85 SER A N 1
ATOM 668 C CA . SER A 1 85 ? -9.054 -16.809 -3.438 1.00 88.56 85 SER A CA 1
ATOM 669 C C . SER A 1 85 ? -9.663 -17.478 -4.668 1.00 88.56 85 SER A C 1
ATOM 671 O O . SER A 1 85 ? -10.427 -18.441 -4.557 1.00 88.56 85 SER A O 1
ATOM 673 N N . VAL A 1 86 ? -9.313 -16.988 -5.852 1.00 88.44 86 VAL A N 1
ATOM 674 C CA . VAL A 1 86 ? -9.713 -17.552 -7.143 1.00 88.44 86 VAL A CA 1
ATOM 675 C C . VAL A 1 86 ? -8.493 -18.157 -7.798 1.00 88.44 86 VAL A C 1
ATOM 677 O O . VAL A 1 86 ? -7.452 -17.516 -7.890 1.00 88.44 86 VAL A O 1
ATOM 680 N N . TRP A 1 87 ? -8.636 -19.392 -8.261 1.00 84.50 87 TRP A N 1
ATOM 681 C CA . TRP A 1 87 ? -7.653 -20.007 -9.134 1.00 84.50 87 TRP A CA 1
ATOM 682 C C . TRP A 1 87 ? -7.857 -19.501 -10.564 1.00 84.50 87 TRP A C 1
ATOM 684 O O . TRP A 1 87 ? -8.951 -19.628 -11.115 1.00 84.50 87 TRP A O 1
ATOM 694 N N . ASP A 1 88 ? -6.816 -18.918 -11.144 1.00 80.56 88 ASP A N 1
ATOM 695 C CA . ASP A 1 88 ? -6.752 -18.591 -12.561 1.00 80.56 88 ASP A CA 1
ATOM 696 C C . ASP A 1 88 ? -6.320 -19.846 -13.334 1.00 80.56 88 ASP A C 1
ATOM 698 O O . ASP A 1 88 ? -5.162 -20.266 -13.277 1.00 80.56 88 ASP A O 1
ATOM 702 N N . ASP A 1 89 ? -7.269 -20.463 -14.043 1.00 77.31 89 ASP A N 1
ATOM 703 C CA . ASP A 1 89 ? -7.035 -21.664 -14.853 1.00 77.31 89 ASP A CA 1
ATOM 704 C C . ASP A 1 89 ? -6.118 -21.412 -16.062 1.00 77.31 89 ASP A C 1
ATOM 706 O O . ASP A 1 89 ? -5.428 -22.336 -16.502 1.00 77.31 89 ASP A O 1
ATOM 710 N N . ASP A 1 90 ? -6.099 -20.189 -16.599 1.00 80.31 90 ASP A N 1
ATOM 711 C CA . ASP A 1 90 ? -5.331 -19.845 -17.797 1.00 80.31 90 ASP A CA 1
ATOM 712 C C . ASP A 1 90 ? -3.849 -19.646 -17.460 1.00 80.31 90 ASP A C 1
ATOM 714 O O . ASP A 1 90 ? -2.970 -20.036 -18.237 1.00 80.31 90 ASP A O 1
ATOM 718 N N . ASN A 1 91 ? -3.566 -19.086 -16.282 1.00 73.88 91 ASN A N 1
ATOM 719 C CA . ASN A 1 91 ? -2.207 -18.750 -15.867 1.00 73.88 91 ASN A CA 1
ATOM 720 C C . ASN A 1 91 ? -1.644 -19.632 -14.737 1.00 73.88 91 ASN A C 1
ATOM 722 O O . ASN A 1 91 ? -0.434 -19.632 -14.497 1.00 73.88 91 ASN A O 1
ATOM 726 N N . GLY A 1 92 ? -2.488 -20.427 -14.077 1.00 76.94 92 GLY A N 1
ATOM 727 C CA . GLY A 1 92 ? -2.088 -21.430 -13.091 1.00 76.94 92 GLY A CA 1
ATOM 728 C C . GLY A 1 92 ? -1.649 -20.859 -11.740 1.00 76.94 92 GLY A C 1
ATOM 729 O O . GLY A 1 92 ? -0.703 -21.380 -11.142 1.00 76.94 92 GLY A O 1
ATOM 730 N N . TYR A 1 93 ? -2.301 -19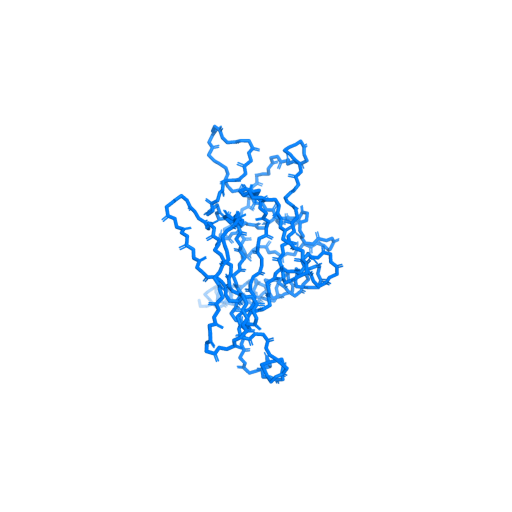.799 -11.262 1.00 77.62 93 TYR A N 1
ATOM 731 C CA . TYR A 1 93 ? -2.014 -19.178 -9.964 1.00 77.62 93 TYR A CA 1
ATOM 732 C C . TYR A 1 93 ? -3.280 -18.725 -9.229 1.00 77.62 93 TYR A C 1
ATOM 734 O O . TYR A 1 93 ? -4.374 -18.742 -9.782 1.00 77.62 93 TYR A O 1
ATOM 742 N N . TYR A 1 94 ? -3.131 -18.321 -7.963 1.00 79.94 94 TYR A N 1
ATOM 743 C CA . TYR A 1 94 ? -4.220 -17.750 -7.171 1.00 79.94 94 TYR A CA 1
ATOM 744 C C . TYR A 1 94 ? -4.195 -16.221 -7.199 1.00 79.94 94 TYR A C 1
ATOM 746 O O . TYR A 1 94 ? -3.139 -15.605 -7.056 1.00 79.94 94 TYR A O 1
ATOM 754 N N . ALA A 1 95 ? -5.376 -15.628 -7.339 1.00 88.69 95 ALA A N 1
ATOM 755 C CA . ALA A 1 95 ? -5.635 -14.220 -7.091 1.00 88.69 95 ALA A CA 1
ATOM 756 C C . ALA A 1 95 ? -6.563 -14.086 -5.879 1.00 88.69 95 ALA A C 1
ATOM 758 O O . ALA A 1 95 ? -7.490 -14.878 -5.703 1.00 88.69 95 ALA A O 1
ATOM 759 N N . ASP A 1 96 ? -6.334 -13.074 -5.052 1.00 91.75 96 ASP A N 1
ATOM 760 C CA . ASP A 1 96 ? -7.010 -12.933 -3.764 1.00 91.75 96 ASP A CA 1
ATOM 761 C C . ASP A 1 96 ? -8.016 -11.784 -3.789 1.00 91.75 96 ASP A C 1
ATOM 763 O O . ASP A 1 96 ? -7.774 -10.721 -4.372 1.00 91.75 96 ASP A O 1
ATOM 767 N N . TYR A 1 97 ? -9.163 -11.967 -3.135 1.00 93.44 97 TYR A N 1
ATOM 768 C CA . TYR A 1 97 ? -10.143 -10.900 -2.979 1.00 93.44 97 TYR A CA 1
ATOM 769 C C . TYR A 1 97 ? -9.823 -10.041 -1.756 1.00 93.44 97 TYR A C 1
ATOM 771 O O . TYR A 1 97 ? -9.827 -10.496 -0.607 1.00 93.44 97 TYR A O 1
ATOM 779 N N . TRP A 1 98 ? -9.636 -8.748 -2.006 1.00 94.88 98 TRP A N 1
ATOM 780 C CA . TRP A 1 98 ? -9.331 -7.741 -0.998 1.00 94.88 98 TRP A CA 1
ATOM 781 C C . TRP A 1 98 ? -10.442 -6.707 -0.904 1.00 94.88 98 TRP A C 1
ATOM 783 O O . TRP A 1 98 ? -10.869 -6.116 -1.899 1.00 94.88 98 TRP A O 1
ATOM 793 N N . ARG A 1 99 ? -10.886 -6.427 0.320 1.00 94.94 99 ARG A N 1
ATOM 794 C CA . ARG A 1 99 ? -11.806 -5.327 0.604 1.00 94.94 99 ARG A CA 1
ATOM 795 C C . ARG A 1 99 ? -11.002 -4.061 0.869 1.00 94.94 99 ARG A C 1
ATOM 797 O O . ARG A 1 99 ? -10.311 -3.971 1.880 1.00 94.94 99 ARG A O 1
ATOM 804 N N . LEU A 1 100 ? -11.118 -3.088 -0.033 1.00 90.38 100 LEU A N 1
ATOM 805 C CA . LEU A 1 100 ? -10.401 -1.808 0.031 1.00 90.38 100 LEU A CA 1
ATOM 806 C C . LEU A 1 100 ? -11.219 -0.697 0.693 1.00 90.38 100 LEU A C 1
ATOM 808 O O . LEU A 1 100 ? -10.657 0.275 1.171 1.00 90.38 100 LEU A O 1
ATOM 812 N N . ALA A 1 101 ? -12.545 -0.810 0.685 1.00 87.88 101 ALA A N 1
ATOM 813 C CA . ALA A 1 101 ? -13.462 0.113 1.348 1.00 87.88 101 ALA A CA 1
ATOM 814 C C . ALA A 1 101 ? -14.813 -0.579 1.574 1.00 87.88 101 ALA A C 1
ATOM 816 O O . ALA A 1 101 ? -15.056 -1.678 1.063 1.00 87.88 101 ALA A O 1
ATOM 817 N N . ALA A 1 102 ? -15.722 0.072 2.303 1.00 82.50 102 ALA A N 1
ATOM 818 C CA . ALA A 1 102 ? -17.100 -0.396 2.426 1.00 82.50 102 ALA A CA 1
ATOM 819 C C . ALA A 1 102 ? -17.743 -0.557 1.034 1.00 82.50 102 ALA A C 1
ATOM 821 O O . ALA A 1 102 ? -17.863 0.408 0.284 1.00 82.50 102 ALA A O 1
ATOM 822 N N . GLY A 1 103 ? -18.129 -1.788 0.687 1.00 83.38 103 GLY A N 1
ATOM 823 C CA . GLY A 1 103 ? -18.721 -2.120 -0.614 1.00 83.38 103 GLY A CA 1
ATOM 824 C C . GLY A 1 103 ? -17.736 -2.216 -1.787 1.00 83.38 103 GLY A C 1
ATOM 825 O O . GLY A 1 103 ? -18.169 -2.511 -2.897 1.00 83.38 103 GLY A O 1
ATOM 826 N N . THR A 1 104 ? -16.433 -2.023 -1.561 1.00 90.19 104 THR A N 1
ATOM 827 C CA . THR A 1 104 ? -15.406 -2.101 -2.610 1.00 90.19 104 THR A CA 1
ATOM 828 C C . THR A 1 104 ? -14.507 -3.304 -2.368 1.00 90.19 104 THR A C 1
ATOM 830 O O . THR A 1 104 ? -13.580 -3.245 -1.556 1.00 90.19 104 THR A O 1
ATOM 833 N N . ILE A 1 105 ? -14.775 -4.386 -3.097 1.00 92.19 105 ILE A N 1
ATOM 834 C CA . ILE A 1 105 ? -13.934 -5.584 -3.154 1.00 92.19 105 ILE A CA 1
ATOM 835 C C . ILE A 1 105 ? -13.236 -5.603 -4.513 1.00 92.19 105 ILE A C 1
ATOM 837 O O . ILE A 1 105 ? -13.867 -5.337 -5.537 1.00 92.19 105 ILE A O 1
ATOM 841 N N . LYS A 1 106 ? -11.935 -5.884 -4.523 1.00 92.50 106 LYS A N 1
ATOM 842 C CA . LYS A 1 106 ? -11.146 -6.065 -5.740 1.00 92.50 106 LYS A CA 1
ATOM 843 C C . LYS A 1 106 ? -10.441 -7.409 -5.700 1.00 92.50 106 LYS A C 1
ATOM 845 O O . LYS A 1 106 ? -9.916 -7.790 -4.660 1.00 92.50 106 LYS A O 1
ATOM 850 N N . LEU A 1 107 ? -10.415 -8.082 -6.844 1.00 92.06 107 LEU A N 1
ATOM 851 C CA . LEU A 1 107 ? -9.493 -9.182 -7.079 1.00 92.06 107 LEU A CA 1
ATOM 852 C C . LEU A 1 107 ? -8.104 -8.579 -7.318 1.00 92.06 107 LEU A C 1
ATOM 854 O O . LEU A 1 107 ? -7.973 -7.650 -8.121 1.00 92.06 107 LEU A O 1
ATOM 858 N N . ILE A 1 108 ? -7.105 -9.049 -6.581 1.00 91.81 108 ILE A N 1
ATOM 859 C CA . ILE A 1 108 ? -5.713 -8.628 -6.722 1.00 91.81 108 ILE A CA 1
ATOM 860 C C . ILE A 1 108 ? -4.914 -9.839 -7.168 1.00 91.81 108 ILE A C 1
ATOM 862 O O . ILE A 1 108 ? -4.973 -10.898 -6.547 1.00 91.81 108 ILE A O 1
ATOM 866 N N . ASP A 1 109 ? -4.194 -9.659 -8.266 1.00 89.06 109 ASP A N 1
ATOM 867 C CA . ASP A 1 109 ? -3.380 -10.697 -8.863 1.00 89.06 109 ASP A CA 1
ATOM 868 C C . ASP A 1 109 ? -2.047 -10.791 -8.124 1.00 89.06 109 ASP A C 1
ATOM 870 O O . ASP A 1 109 ? -1.114 -10.035 -8.380 1.00 89.06 109 ASP A O 1
ATOM 874 N N . CYS A 1 110 ? -1.969 -11.693 -7.152 1.00 83.81 110 CYS A N 1
ATOM 875 C CA . CYS A 1 110 ? -0.787 -11.839 -6.311 1.00 83.81 110 CYS A CA 1
ATOM 876 C C . CYS A 1 110 ? 0.385 -12.541 -7.017 1.00 83.81 110 CYS A C 1
ATOM 878 O O . CYS A 1 110 ? 1.460 -12.654 -6.424 1.00 83.81 110 CYS A O 1
ATOM 880 N N . ALA A 1 111 ? 0.191 -13.012 -8.255 1.00 81.06 111 ALA A N 1
ATOM 881 C CA . ALA A 1 111 ? 1.234 -13.615 -9.075 1.00 81.06 111 ALA A CA 1
ATOM 882 C C . ALA A 1 111 ? 1.859 -12.610 -10.052 1.00 81.06 111 ALA A C 1
ATOM 884 O O . ALA A 1 111 ? 3.070 -12.650 -10.277 1.00 81.06 111 ALA A O 1
ATOM 885 N N . GLU A 1 112 ? 1.054 -11.711 -10.623 1.00 85.81 112 GLU A N 1
ATOM 886 C CA . GLU A 1 112 ? 1.531 -10.634 -11.496 1.00 85.81 112 GLU A CA 1
ATOM 887 C C . GLU A 1 112 ? 2.020 -9.409 -10.703 1.00 85.81 112 GLU A C 1
ATOM 889 O O . GLU A 1 112 ? 3.021 -8.774 -11.061 1.00 85.81 112 GLU A O 1
ATOM 894 N N . ASP A 1 113 ? 1.340 -9.086 -9.602 1.00 90.94 113 ASP A N 1
ATOM 895 C CA . ASP A 1 113 ? 1.681 -7.961 -8.742 1.00 90.94 113 ASP A CA 1
ATOM 896 C C . ASP A 1 113 ? 2.587 -8.391 -7.582 1.00 90.94 113 ASP A C 1
ATOM 898 O O . ASP A 1 113 ? 2.477 -9.483 -7.023 1.00 90.94 113 ASP A O 1
ATOM 902 N N . ALA A 1 114 ? 3.444 -7.478 -7.125 1.00 91.25 114 ALA A N 1
ATOM 903 C CA . ALA A 1 114 ? 4.133 -7.664 -5.855 1.00 91.25 114 ALA A CA 1
ATOM 904 C C . ALA A 1 114 ? 3.237 -7.147 -4.727 1.00 91.25 114 ALA A C 1
ATOM 906 O O . ALA A 1 114 ? 3.090 -5.936 -4.533 1.00 91.25 114 ALA A O 1
ATOM 907 N N . VAL A 1 115 ? 2.628 -8.086 -4.003 1.00 93.69 115 VAL A N 1
ATOM 908 C CA . VAL A 1 115 ? 1.643 -7.814 -2.954 1.00 93.69 115 VAL A CA 1
ATOM 909 C C . VAL A 1 115 ? 2.235 -8.105 -1.580 1.00 93.69 115 VAL A C 1
ATOM 911 O O . VAL A 1 115 ? 2.605 -9.237 -1.266 1.00 93.69 115 VAL A O 1
ATOM 914 N N . PHE A 1 116 ? 2.281 -7.074 -0.744 1.00 95.00 116 PHE A N 1
ATOM 915 C CA . PHE A 1 116 ? 2.747 -7.150 0.634 1.00 95.00 116 PHE A CA 1
ATOM 916 C C . PHE A 1 116 ? 1.714 -6.562 1.582 1.00 95.00 116 PHE A C 1
ATOM 918 O O . PHE A 1 116 ? 1.006 -5.614 1.234 1.00 95.00 116 PHE A O 1
ATOM 925 N N . TRP A 1 117 ? 1.685 -7.057 2.814 1.00 94.38 117 TRP A N 1
ATOM 926 C CA . TRP A 1 117 ? 0.955 -6.403 3.891 1.00 94.38 117 TRP A CA 1
ATOM 927 C C . TRP A 1 117 ? 1.811 -6.192 5.136 1.00 94.38 117 TRP A C 1
ATOM 929 O O . TRP A 1 117 ? 2.761 -6.924 5.405 1.00 94.38 117 TRP A O 1
ATOM 939 N N . LEU A 1 118 ? 1.464 -5.164 5.902 1.00 92.00 118 LEU A N 1
ATOM 940 C CA . LEU A 1 118 ? 2.040 -4.862 7.209 1.00 92.00 118 LEU A CA 1
ATOM 941 C C . LEU A 1 118 ? 0.910 -4.784 8.244 1.00 92.00 118 LEU A C 1
ATOM 943 O O . LEU A 1 118 ? -0.151 -4.216 7.944 1.00 92.00 118 LEU A O 1
ATOM 947 N N . PRO A 1 119 ? 1.100 -5.329 9.458 1.00 90.00 119 PRO A N 1
ATOM 948 C CA . PRO A 1 119 ? 0.114 -5.189 10.517 1.00 90.00 119 PRO A CA 1
ATOM 949 C C . PRO A 1 119 ? -0.032 -3.711 10.881 1.00 90.00 119 PRO A C 1
ATOM 951 O O . PRO A 1 119 ? 0.963 -3.009 11.063 1.00 90.00 119 PRO A O 1
ATOM 954 N N . LEU A 1 120 ? -1.269 -3.234 11.013 1.00 85.50 120 LEU A N 1
ATOM 955 C CA . LEU A 1 120 ? -1.495 -1.897 11.554 1.00 85.50 120 LEU A CA 1
ATOM 956 C C . LEU A 1 120 ? -1.043 -1.848 13.024 1.00 85.50 120 LEU A C 1
ATOM 958 O O . LEU A 1 120 ? -1.235 -2.828 13.751 1.00 85.50 120 LEU A O 1
ATOM 962 N N . PRO A 1 121 ? -0.476 -0.720 13.490 1.00 78.56 121 PRO A N 1
ATOM 963 C CA . PRO A 1 121 ? -0.208 -0.508 14.903 1.00 78.56 121 PRO A CA 1
ATOM 964 C C . PRO A 1 121 ? -1.460 -0.733 15.755 1.00 78.56 121 PRO A C 1
ATOM 966 O O . PRO A 1 121 ? -2.576 -0.389 15.350 1.00 78.56 121 PRO A O 1
ATOM 969 N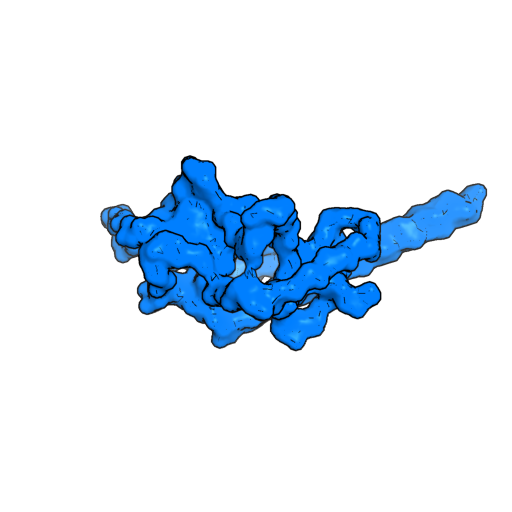 N . ALA A 1 122 ? -1.260 -1.270 16.960 1.00 76.50 122 ALA A N 1
ATOM 970 C CA . ALA A 1 122 ? -2.321 -1.398 17.953 1.00 76.50 122 ALA A CA 1
ATOM 971 C C . ALA A 1 122 ? -2.969 -0.031 18.240 1.00 76.50 122 ALA A C 1
ATOM 973 O O . ALA A 1 122 ? -2.305 1.002 18.144 1.00 76.50 122 ALA A O 1
ATOM 974 N N . VAL A 1 123 ? -4.258 -0.021 18.598 1.00 71.75 123 VAL A N 1
ATOM 975 C CA . VAL A 1 123 ? -5.050 1.212 18.784 1.00 71.75 123 VAL A CA 1
ATOM 976 C C . VAL A 1 123 ? -4.388 2.164 19.795 1.00 71.75 123 VAL A C 1
ATOM 978 O O . VAL A 1 123 ? -4.395 3.379 19.626 1.00 71.75 123 VAL A O 1
ATOM 981 N N . GLU A 1 124 ? -3.738 1.608 20.811 1.00 71.38 124 GLU A N 1
ATOM 982 C CA . GLU A 1 124 ? -3.054 2.337 21.878 1.00 71.38 124 GLU A CA 1
ATOM 983 C C . GLU A 1 124 ? -1.755 3.021 21.422 1.00 71.38 124 GLU A C 1
ATOM 985 O O . GLU A 1 124 ? -1.269 3.917 22.109 1.00 71.38 124 GLU A O 1
ATOM 990 N N . ALA A 1 125 ? -1.185 2.607 20.287 1.00 73.56 125 ALA A N 1
ATOM 991 C CA . ALA A 1 125 ? 0.029 3.192 19.721 1.00 73.56 125 ALA A CA 1
ATOM 992 C C . ALA A 1 125 ? -0.252 4.427 18.846 1.00 73.56 125 ALA A C 1
ATOM 994 O O . ALA A 1 125 ? 0.685 5.118 18.442 1.00 73.56 125 ALA A O 1
ATOM 995 N N . TRP A 1 126 ? -1.521 4.712 18.535 1.00 72.06 126 TRP A N 1
ATOM 996 C CA . TRP A 1 126 ? -1.887 5.869 17.727 1.00 72.06 126 TRP A CA 1
ATOM 997 C C . TRP A 1 126 ? -1.897 7.139 18.570 1.00 72.06 126 TRP A C 1
ATOM 999 O O . TRP A 1 126 ? -2.680 7.293 19.507 1.00 72.06 126 TRP A O 1
ATOM 1009 N N . GLU A 1 127 ? -1.055 8.094 18.188 1.00 70.75 127 GLU A N 1
ATOM 1010 C CA . GLU A 1 127 ? -1.017 9.412 18.809 1.00 70.75 127 GLU A CA 1
ATOM 1011 C C . GLU A 1 127 ? -1.765 10.441 17.952 1.00 70.75 127 GLU A C 1
ATOM 1013 O O . GLU A 1 127 ? -1.509 10.547 16.746 1.00 70.75 127 GLU A O 1
ATOM 1018 N N . PRO A 1 128 ? -2.645 11.268 18.548 1.00 70.31 128 PRO A N 1
ATOM 1019 C CA . PRO A 1 128 ? -3.244 12.388 17.841 1.00 70.31 128 PRO A CA 1
ATOM 1020 C C . PRO A 1 128 ? -2.165 13.338 17.317 1.00 70.31 128 PRO A C 1
ATOM 1022 O O . PRO A 1 128 ? -1.315 13.817 18.070 1.00 70.31 128 PRO A O 1
ATOM 1025 N N . TYR A 1 129 ? -2.233 13.674 16.032 1.00 68.19 129 TYR A N 1
ATOM 1026 C CA . TYR A 1 129 ? -1.342 14.647 15.412 1.00 68.19 129 TYR A CA 1
ATOM 1027 C C . TYR A 1 129 ? -2.140 15.809 14.822 1.00 68.19 129 TYR A C 1
ATOM 1029 O O . TYR A 1 129 ? -3.165 15.613 14.170 1.00 68.19 129 TYR A O 1
ATOM 1037 N N . ARG A 1 130 ? -1.662 17.038 15.043 1.00 63.62 130 ARG A N 1
ATOM 1038 C CA . ARG A 1 130 ? -2.174 18.230 14.361 1.00 63.62 130 ARG A CA 1
ATOM 1039 C C . ARG A 1 130 ? -1.217 18.594 13.239 1.00 63.62 130 ARG A C 1
ATOM 1041 O O . ARG A 1 130 ? -0.082 18.972 13.503 1.00 63.62 130 ARG A O 1
ATOM 1048 N N . PHE A 1 131 ? -1.702 18.512 12.008 1.00 59.06 131 PHE A N 1
ATOM 1049 C CA . PHE A 1 131 ? -0.984 19.020 10.848 1.00 59.06 131 PHE A CA 1
ATOM 1050 C C . PHE A 1 131 ? -1.091 20.548 10.789 1.00 59.06 131 PHE A C 1
ATOM 1052 O O . PHE A 1 131 ? -2.189 21.103 10.863 1.00 59.06 131 PHE A O 1
ATOM 1059 N N . SER A 1 132 ? 0.046 21.223 10.635 1.00 51.12 132 SER A N 1
ATOM 1060 C CA . SER A 1 132 ? 0.123 22.656 10.346 1.00 51.12 132 SER A CA 1
ATOM 1061 C C . SER A 1 132 ? 0.924 22.865 9.060 1.00 51.12 132 SER A C 1
ATOM 1063 O O . SER A 1 132 ? 2.148 22.787 9.082 1.00 51.12 132 SER A O 1
ATOM 1065 N N . GLY A 1 133 ? 0.242 23.114 7.941 1.00 51.81 133 GLY A N 1
ATOM 1066 C CA . GLY A 1 133 ? 0.865 23.329 6.632 1.00 51.81 133 GLY A CA 1
ATOM 1067 C C . GLY A 1 133 ? -0.161 23.585 5.523 1.00 51.81 133 GLY A C 1
ATOM 1068 O O . GLY A 1 133 ? -1.366 23.464 5.749 1.00 51.81 133 GLY A O 1
ATOM 1069 N N . TYR A 1 134 ? 0.319 23.942 4.329 1.00 41.09 134 TYR A N 1
ATOM 1070 C CA . TYR A 1 134 ? -0.477 24.045 3.099 1.00 41.09 134 TYR A CA 1
ATOM 1071 C C . TYR A 1 134 ? -0.149 22.847 2.190 1.00 41.09 134 TYR A C 1
ATOM 1073 O O . TYR A 1 134 ? 1.028 22.587 1.962 1.00 41.09 134 TYR A O 1
ATOM 1081 N N . GLY A 1 135 ? -1.160 22.135 1.675 1.00 45.84 135 GLY A N 1
ATOM 1082 C CA . GLY A 1 135 ? -0.988 20.990 0.758 1.00 45.84 135 GLY A CA 1
ATOM 1083 C C . GLY A 1 135 ? -1.679 19.703 1.223 1.00 45.84 135 GLY A C 1
ATOM 1084 O O . GLY A 1 135 ? -2.156 19.618 2.357 1.00 45.84 135 GLY A O 1
ATOM 1085 N N . SER A 1 136 ? -1.759 18.703 0.338 1.00 42.06 136 SER A N 1
ATOM 1086 C CA . SER A 1 136 ? -2.109 17.340 0.742 1.00 42.06 136 SER A CA 1
ATOM 1087 C C . SER A 1 136 ? -0.946 16.778 1.576 1.00 42.06 136 SER A C 1
ATOM 1089 O O . SER A 1 136 ? 0.202 17.120 1.314 1.00 42.06 136 SER A O 1
ATOM 1091 N N . PRO A 1 137 ? -1.161 15.930 2.587 1.00 48.91 137 PRO A N 1
ATOM 1092 C CA . PRO A 1 137 ? -0.079 15.524 3.492 1.00 48.91 137 PRO A CA 1
ATOM 1093 C C . PRO A 1 137 ? 1.065 14.726 2.855 1.00 48.91 137 PRO A C 1
ATOM 1095 O O . PRO A 1 137 ? 2.072 14.518 3.520 1.00 48.91 137 PRO A O 1
ATOM 1098 N N . PHE A 1 138 ? 0.954 14.313 1.586 1.00 46.84 138 PHE A N 1
ATOM 1099 C CA . PHE A 1 138 ? 2.100 13.806 0.823 1.00 46.84 138 PHE A CA 1
ATOM 1100 C C . PHE A 1 138 ? 3.088 14.901 0.391 1.00 46.84 138 PHE A C 1
ATOM 1102 O O . PHE A 1 138 ? 4.251 14.601 0.115 1.00 46.84 138 PHE A O 1
ATOM 1109 N N . ASP A 1 139 ? 2.650 16.160 0.384 1.00 40.62 139 ASP A N 1
ATOM 1110 C CA . ASP A 1 139 ? 3.404 17.313 -0.113 1.00 40.62 139 ASP A CA 1
ATOM 1111 C C . ASP A 1 139 ? 4.416 17.855 0.920 1.00 40.62 139 ASP A C 1
ATOM 1113 O O . ASP A 1 139 ? 5.214 18.736 0.605 1.00 40.62 139 ASP A O 1
ATOM 1117 N N . ALA A 1 140 ? 4.417 17.334 2.155 1.00 47.22 140 ALA A N 1
ATOM 1118 C CA . ALA A 1 140 ? 5.145 17.914 3.286 1.00 47.22 140 ALA A CA 1
ATOM 1119 C C . ALA A 1 140 ? 6.185 16.981 3.947 1.00 47.22 140 ALA A C 1
ATOM 1121 O O . ALA A 1 140 ? 6.285 16.997 5.168 1.00 47.22 140 ALA A O 1
ATOM 1122 N N . LEU A 1 141 ? 6.936 16.121 3.239 1.00 52.50 141 LEU A N 1
ATOM 1123 C CA . LEU A 1 141 ? 7.510 14.932 3.909 1.00 52.50 141 LEU A CA 1
ATOM 1124 C C . LEU A 1 141 ? 9.020 14.704 3.815 1.00 52.50 141 LEU A C 1
ATOM 1126 O O . LEU A 1 141 ? 9.496 13.999 2.936 1.00 52.50 141 LEU A O 1
ATOM 1130 N N . SER A 1 142 ? 9.753 15.114 4.851 1.00 52.97 142 SER A N 1
ATOM 1131 C CA . SER A 1 142 ? 10.868 14.294 5.338 1.00 52.97 142 SER A CA 1
ATOM 1132 C C . SER A 1 142 ? 10.389 13.517 6.564 1.00 52.97 142 SER A C 1
ATOM 1134 O O . SER A 1 142 ? 10.048 14.141 7.569 1.00 52.97 142 SER A O 1
ATOM 1136 N N . ALA A 1 143 ? 10.367 12.188 6.505 1.00 59.66 143 ALA A N 1
ATOM 1137 C CA . ALA A 1 143 ? 10.216 11.344 7.688 1.00 59.66 143 ALA A CA 1
ATOM 1138 C C . ALA A 1 143 ? 11.452 10.457 7.836 1.00 59.66 143 ALA A C 1
ATOM 1140 O O . ALA A 1 143 ? 11.863 9.851 6.848 1.00 59.66 143 ALA A O 1
ATOM 1141 N N . PRO A 1 144 ? 12.071 10.372 9.024 1.00 65.69 144 PRO A N 1
ATOM 1142 C CA . PRO A 1 144 ? 13.136 9.407 9.241 1.00 65.69 144 PRO A CA 1
ATOM 1143 C C . PRO A 1 144 ? 12.603 7.974 9.085 1.00 65.69 144 PRO A C 1
ATOM 1145 O O . PRO A 1 144 ? 11.411 7.711 9.212 1.00 65.69 144 PRO A O 1
ATOM 1148 N N . LEU A 1 145 ? 13.499 7.030 8.801 1.00 59.78 145 LEU A N 1
ATOM 1149 C CA . LEU A 1 145 ? 13.161 5.611 8.889 1.00 59.78 145 LEU A CA 1
ATOM 1150 C C . LEU A 1 145 ? 12.895 5.227 10.360 1.00 59.78 145 LEU A C 1
ATOM 1152 O O . LEU A 1 145 ? 13.642 5.688 11.231 1.00 59.78 145 LEU A O 1
ATOM 1156 N N . PRO A 1 146 ? 11.926 4.335 10.641 1.00 68.00 146 PRO A N 1
ATOM 1157 C CA . PRO A 1 146 ? 10.998 3.690 9.700 1.00 68.00 146 PRO A CA 1
ATOM 1158 C C . PRO A 1 146 ? 9.814 4.591 9.301 1.00 68.00 146 PRO A C 1
ATOM 1160 O O . PRO A 1 146 ? 9.142 5.171 10.152 1.00 68.00 146 PRO A O 1
ATOM 1163 N N . VAL A 1 147 ? 9.513 4.658 8.000 1.00 70.12 147 VAL A N 1
ATOM 1164 C CA . VAL A 1 147 ? 8.465 5.529 7.431 1.00 70.12 147 VAL A CA 1
ATOM 1165 C C . VAL A 1 147 ? 7.072 5.112 7.896 1.00 70.12 147 VAL A C 1
ATOM 1167 O O . VAL A 1 147 ? 6.210 5.970 8.084 1.00 70.12 147 VAL A O 1
ATOM 1170 N N . PHE A 1 148 ? 6.850 3.819 8.142 1.00 72.56 148 PHE A N 1
ATOM 1171 C CA . PHE A 1 148 ? 5.568 3.299 8.616 1.00 72.56 148 PHE A CA 1
ATOM 1172 C C . PHE A 1 148 ? 5.094 3.958 9.921 1.00 72.56 148 PHE A C 1
ATOM 1174 O O . PHE A 1 148 ? 3.911 4.258 10.071 1.00 72.56 148 PHE A O 1
ATOM 1181 N N . GLN A 1 149 ? 6.016 4.276 10.837 1.00 70.81 149 GLN A N 1
ATOM 1182 C CA . GLN A 1 149 ? 5.703 4.949 12.109 1.00 70.81 149 GLN A CA 1
ATOM 1183 C C . GLN A 1 149 ? 5.277 6.410 11.934 1.00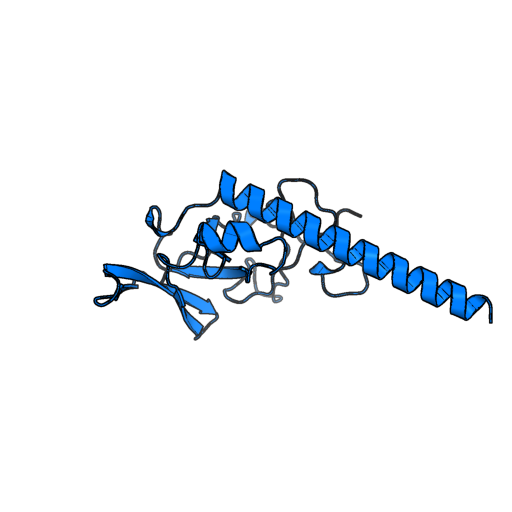 70.81 149 GLN A C 1
ATOM 1185 O O . GLN A 1 149 ? 4.767 7.037 12.863 1.00 70.81 149 GLN A O 1
ATOM 1190 N N . HIS A 1 150 ? 5.487 6.958 10.742 1.00 70.19 150 HIS A N 1
ATOM 1191 C CA . HIS A 1 150 ? 5.099 8.310 10.392 1.00 70.19 150 HIS A CA 1
ATOM 1192 C C . HIS A 1 150 ? 3.794 8.350 9.597 1.00 70.19 150 HIS A C 1
ATOM 1194 O O . HIS A 1 150 ? 3.334 9.445 9.290 1.00 70.19 150 HIS A O 1
ATOM 1200 N N . LEU A 1 151 ? 3.154 7.217 9.285 1.00 73.38 151 LEU A N 1
ATOM 1201 C CA . LEU A 1 151 ? 1.838 7.238 8.649 1.00 73.38 151 LEU A CA 1
ATOM 1202 C C . LEU A 1 151 ? 0.800 7.864 9.589 1.00 73.38 151 LEU A C 1
ATOM 1204 O O . LEU A 1 151 ? 0.723 7.559 10.777 1.00 73.38 151 LEU A O 1
ATOM 1208 N N . ALA A 1 152 ? -0.006 8.758 9.038 1.00 72.31 152 ALA A N 1
ATOM 1209 C CA . ALA A 1 152 ? -1.077 9.464 9.712 1.00 72.31 152 ALA A CA 1
ATOM 1210 C C . ALA A 1 152 ? -2.394 9.224 8.970 1.00 72.31 152 ALA A C 1
ATOM 1212 O O . ALA A 1 152 ? -2.420 8.986 7.765 1.00 72.31 152 ALA A O 1
ATOM 1213 N N . PHE A 1 153 ? -3.507 9.316 9.687 1.00 73.38 153 PHE A N 1
ATOM 1214 C CA . PHE A 1 153 ? -4.833 9.044 9.143 1.00 73.38 153 PHE A CA 1
ATOM 1215 C C . PHE A 1 153 ? -5.786 10.133 9.615 1.00 73.38 153 PHE A C 1
ATOM 1217 O O . PHE A 1 153 ? -5.717 10.575 10.763 1.00 73.38 153 PHE A O 1
ATOM 1224 N N . SER A 1 154 ? -6.678 10.582 8.733 1.00 73.50 154 SER A N 1
ATOM 1225 C CA . SER A 1 154 ? -7.775 11.453 9.153 1.00 73.50 154 SER A CA 1
ATOM 1226 C C . SER A 1 154 ? -8.930 10.578 9.617 1.00 73.50 154 SER A C 1
ATOM 1228 O O . SER A 1 154 ? -9.609 9.950 8.807 1.00 73.50 154 SER A O 1
ATOM 1230 N N . LEU A 1 155 ? -9.114 10.523 10.934 1.00 72.75 155 LEU A N 1
ATOM 1231 C CA . LEU A 1 155 ? -10.210 9.801 11.565 1.00 72.75 155 LEU A CA 1
ATOM 1232 C C . LEU A 1 155 ? -11.447 10.698 11.680 1.00 72.75 155 LEU A C 1
ATOM 1234 O O . LEU A 1 155 ? -11.348 11.908 11.908 1.00 72.75 155 LEU A O 1
ATOM 1238 N N . LYS A 1 156 ? -12.627 10.094 11.555 1.00 75.00 156 LYS A N 1
ATOM 1239 C CA . LYS A 1 156 ? -13.899 10.713 11.937 1.00 75.00 156 LYS A CA 1
ATOM 1240 C C . LYS A 1 156 ? -13.958 10.866 13.467 1.00 75.00 156 LYS A C 1
ATOM 1242 O O . LYS A 1 156 ? -13.295 10.107 14.168 1.00 75.00 156 LYS A O 1
ATOM 1247 N N . PRO A 1 157 ? -14.778 11.792 14.003 1.00 70.25 157 PRO A N 1
ATOM 1248 C CA . PRO A 1 157 ? -14.842 12.077 15.443 1.00 70.25 157 PRO A CA 1
ATOM 1249 C C . PRO A 1 157 ? -15.079 10.857 16.347 1.00 70.25 157 PRO A C 1
ATOM 1251 O O . PRO A 1 157 ? -14.614 10.849 17.482 1.00 70.25 157 PRO A O 1
ATOM 1254 N N . ASP A 1 158 ? -15.759 9.832 15.831 1.00 76.44 158 ASP A N 1
ATOM 1255 C CA . ASP A 1 158 ? -16.149 8.637 16.586 1.00 76.44 158 ASP A CA 1
ATOM 1256 C C . ASP A 1 158 ? -15.230 7.425 16.314 1.00 76.44 158 ASP A C 1
ATOM 1258 O O . ASP A 1 158 ? -15.499 6.324 16.790 1.00 76.44 158 ASP A O 1
ATOM 1262 N N . GLN A 1 159 ? -14.163 7.602 15.524 1.00 71.94 159 GLN A N 1
ATOM 1263 C CA . GLN A 1 159 ? -13.222 6.543 15.153 1.00 71.94 159 GLN A CA 1
ATOM 1264 C C . GLN A 1 159 ? -11.970 6.586 16.031 1.00 71.94 159 GLN A C 1
ATOM 1266 O O . GLN A 1 159 ? -11.320 7.620 16.169 1.00 71.94 159 GLN A O 1
ATOM 1271 N N . THR A 1 160 ? -11.599 5.430 16.577 1.00 69.75 160 THR A N 1
ATOM 1272 C CA . THR A 1 160 ? -10.353 5.233 17.336 1.00 69.75 160 THR A CA 1
ATOM 1273 C C . THR A 1 160 ? -9.244 4.597 16.498 1.00 69.75 160 THR A C 1
ATOM 1275 O O . THR A 1 160 ? -8.079 4.673 16.872 1.00 69.75 160 THR A O 1
ATOM 1278 N N . SER A 1 161 ? -9.589 4.007 15.352 1.00 73.44 161 SER A N 1
ATOM 1279 C CA . SER A 1 161 ? -8.667 3.423 14.377 1.00 73.44 161 SER A CA 1
ATOM 1280 C C . SER A 1 161 ? -9.126 3.744 12.952 1.00 73.44 161 SER A C 1
ATOM 1282 O O . SER A 1 161 ? -10.307 4.041 12.746 1.00 73.44 161 SER A O 1
ATOM 1284 N N . PRO A 1 162 ? -8.226 3.702 11.958 1.00 77.56 162 PRO A N 1
ATOM 1285 C CA . PRO A 1 162 ? -8.598 4.006 10.585 1.00 77.56 162 PRO A CA 1
ATOM 1286 C C . PRO A 1 162 ? -9.407 2.864 9.949 1.00 77.56 162 PRO A C 1
ATOM 1288 O O . PRO A 1 162 ? -9.052 1.692 10.062 1.00 77.56 162 PRO A O 1
ATOM 1291 N N . ASP A 1 163 ? -10.493 3.222 9.263 1.00 82.69 163 ASP A N 1
ATOM 1292 C CA . ASP A 1 163 ? -11.335 2.283 8.514 1.00 82.69 163 ASP A CA 1
ATOM 1293 C C . ASP A 1 163 ? -10.727 1.955 7.140 1.00 82.69 163 ASP A C 1
ATOM 1295 O O . ASP A 1 163 ? -9.875 2.681 6.615 1.00 82.69 163 ASP A O 1
ATOM 1299 N N . LEU A 1 164 ? -11.232 0.897 6.502 1.00 82.50 164 LEU A N 1
ATOM 1300 C CA . LEU A 1 164 ? -10.928 0.597 5.101 1.00 82.50 164 LEU A CA 1
ATOM 1301 C C . LEU A 1 164 ? -11.221 1.810 4.205 1.00 82.50 164 LEU A C 1
ATOM 1303 O O . LEU A 1 164 ? -12.272 2.448 4.321 1.00 82.50 164 LEU A O 1
ATOM 1307 N N . GLY A 1 165 ? -10.302 2.110 3.291 1.00 73.44 165 GLY A N 1
ATOM 1308 C CA . GLY A 1 165 ? -10.431 3.229 2.356 1.00 73.44 165 GLY A CA 1
ATOM 1309 C C . GLY A 1 165 ? -10.121 4.596 2.968 1.00 73.44 165 GLY A C 1
ATOM 1310 O O . GLY A 1 165 ? -10.306 5.613 2.299 1.00 73.44 165 GLY A O 1
ATOM 1311 N N . THR A 1 166 ? -9.641 4.641 4.216 1.00 78.00 166 THR A N 1
ATOM 1312 C CA . THR A 1 166 ? -9.132 5.875 4.822 1.00 78.00 166 THR A CA 1
ATOM 1313 C C . THR A 1 166 ? -7.941 6.392 4.023 1.00 78.00 166 THR A C 1
ATOM 1315 O O . THR A 1 166 ? -7.001 5.649 3.732 1.00 78.00 166 THR A O 1
ATOM 1318 N N . THR A 1 167 ? -7.967 7.682 3.688 1.00 73.06 167 THR A N 1
ATOM 1319 C CA . THR A 1 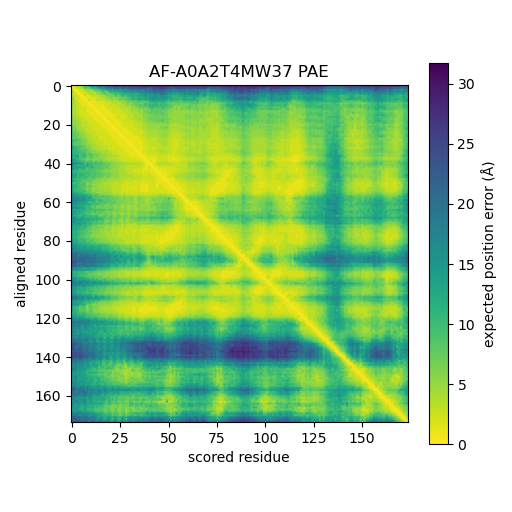167 ? -6.828 8.343 3.052 1.00 73.06 167 THR A CA 1
ATOM 1320 C C . THR A 1 167 ? -5.626 8.298 3.984 1.00 73.06 167 THR A C 1
ATOM 1322 O O . THR A 1 167 ? -5.703 8.715 5.142 1.00 73.06 167 THR A O 1
ATOM 1325 N N . ILE A 1 168 ? -4.516 7.800 3.453 1.00 73.94 168 ILE A N 1
ATOM 1326 C CA . ILE A 1 168 ? -3.253 7.701 4.170 1.00 73.94 168 ILE A CA 1
ATOM 1327 C C . ILE A 1 168 ? -2.499 9.005 3.984 1.00 73.94 168 ILE A C 1
ATOM 1329 O O . ILE A 1 168 ? -2.398 9.542 2.883 1.00 73.94 168 ILE A O 1
ATOM 1333 N N . TYR A 1 169 ? -1.978 9.508 5.082 1.00 69.06 169 TYR A N 1
ATOM 1334 C CA . TYR A 1 169 ? -1.166 10.701 5.155 1.00 69.06 169 TYR A CA 1
ATOM 1335 C C . TYR A 1 169 ? 0.176 10.330 5.764 1.00 69.06 169 TYR A C 1
ATOM 1337 O O . TYR A 1 169 ? 0.329 9.257 6.343 1.00 69.06 169 TYR A O 1
ATOM 1345 N N . LEU A 1 170 ? 1.155 11.218 5.671 1.00 60.97 170 LEU A N 1
ATOM 1346 C CA . LEU A 1 170 ? 2.386 11.060 6.426 1.00 60.97 170 LEU A CA 1
ATOM 1347 C C . LEU A 1 170 ? 2.571 12.282 7.329 1.00 60.97 170 LEU A C 1
ATOM 1349 O O . LEU A 1 170 ? 2.209 13.411 6.991 1.00 60.97 170 LEU A O 1
ATOM 1353 N N . LYS A 1 171 ? 3.082 12.036 8.526 1.00 56.09 171 LYS A N 1
ATOM 1354 C CA . LYS A 1 171 ? 3.412 13.031 9.535 1.00 56.09 171 LYS A CA 1
ATOM 1355 C C . LYS A 1 171 ? 4.734 13.678 9.142 1.00 56.09 171 LYS A C 1
ATOM 1357 O O . LYS A 1 171 ? 5.760 13.007 9.071 1.00 56.09 171 LYS A O 1
ATOM 1362 N N . SER A 1 172 ? 4.707 14.987 8.916 1.00 52.09 172 SER A N 1
ATOM 1363 C CA . SER A 1 172 ? 5.930 15.772 8.758 1.00 52.09 172 SER A CA 1
ATOM 1364 C C . SER A 1 172 ? 6.625 15.927 10.112 1.00 52.09 172 SER A C 1
ATOM 1366 O O . SER A 1 172 ? 5.963 16.217 11.113 1.00 52.09 172 SER A O 1
ATOM 1368 N N . THR A 1 173 ? 7.945 15.737 10.163 1.00 49.69 173 THR A N 1
ATOM 1369 C CA . THR A 1 173 ? 8.757 16.023 11.361 1.00 49.69 173 THR A CA 1
ATOM 1370 C C . THR A 1 173 ? 9.406 17.410 11.330 1.00 49.69 173 THR A C 1
ATOM 1372 O O . THR A 1 173 ? 10.293 17.664 12.142 1.00 49.69 173 THR A O 1
ATOM 1375 N N . ILE A 1 174 ? 9.033 18.264 10.368 1.00 45.22 174 ILE A N 1
ATOM 1376 C CA . ILE A 1 174 ? 9.612 19.604 10.176 1.00 45.22 174 ILE A CA 1
ATOM 1377 C C . ILE A 1 174 ? 9.003 20.599 11.168 1.00 45.22 174 ILE A C 1
ATOM 1379 O O . ILE A 1 174 ? 7.760 20.595 11.319 1.00 45.22 174 ILE A O 1
#

Radius of gyration: 18.62 Å; Cα contacts (8 Å, |Δi|>4): 280; chains: 1; bounding box: 34×65×40 Å

Sequence (174 aa):
MDEFIQEGKYASHETLKGYAYSWQTLSWLMQEVITNGMYVPEFLPDENQPVLLVVVKEATVLKAKSLHSEAPEVLISIASHTGESVWDDDNGYYADYWRLAAGTIKLIDCAEDAVFWLPLPAVEAWEPYRFSGYGSPFDALSAPLPVFQHLAFSLKPDQTSPDLGTTIYLKSTI